Protein AF-A0A2D0PCX5-F1 (afdb_monomer)

Solvent-accessible surface area (backbone atoms only — not comparable to full-atom values): 4810 Å² total; per-residue (Å²): 118,71,67,62,56,56,52,54,54,55,53,53,54,55,52,53,61,55,54,53,6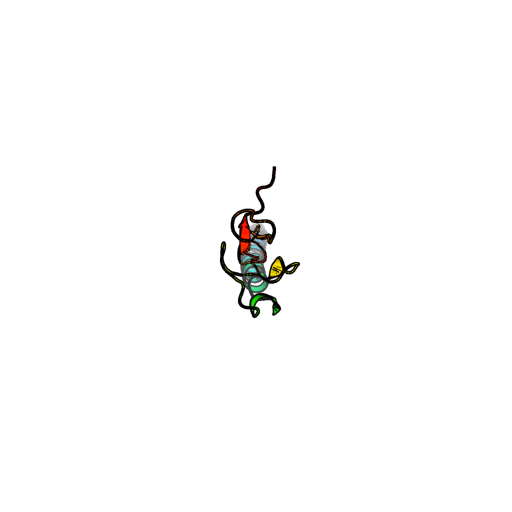2,58,55,66,60,57,70,71,68,66,73,51,78,72,74,72,55,84,52,32,53,79,67,34,77,43,52,86,88,39,34,85,43,27,62,45,98,54,24,31,41,44,51,81,45,90,91,41,82,90,46,29,21,15,37,75,60,76,87,125

Organism: Eresus cinnaberinus (NCBI:txid175337)

Mean predicted aligned error: 16.48 Å

Nearest PDB structures (foldseek):
  6xyh-assembly1_A  TM=7.042E-01  e=3.141E-01  Metridium senile

pLDDT: mean 70.5, std 17.71, range [42.78, 92.38]

Radius of gyration: 24.69 Å; Cα contacts (8 Å, |Δi|>4): 87;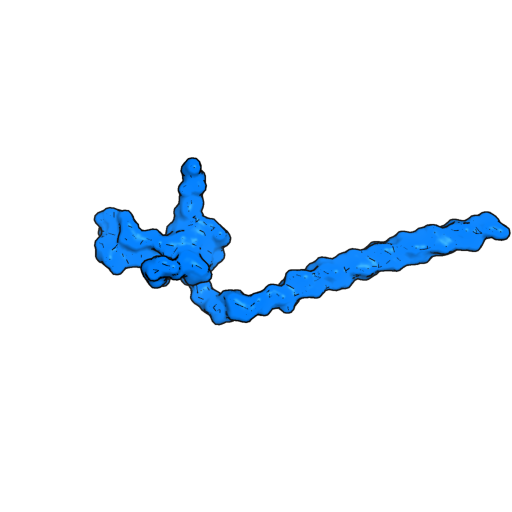 chains: 1; bounding box: 42×17×74 Å

Foldseek 3Di:
DVVVVVVVVVVVVVVVVVVVVVVVVVVVPPPPCLVVQQADEFFGFDDPPCQSSHPDPQWGWDQPPPVDHPTTGTHGPPPD

Secondary structure (DSSP, 8-state):
-HHHHHHHHHHHHHHHHHHHHHHHHHTT----GGGGS-PBPTTSB--TT-GGGBSSTTEEEE---TTSTT--EEEE----

Sequence (80 aa):
MKFVVALCFLLAVAYVANAEESQETELKNLESPEQARACVGTKEICTEGDDCSCCGEFDMCDCNNPNERGVCRCKYAMIL

Structure (mmCIF, N/CA/C/O backbone):
data_AF-A0A2D0PCX5-F1
#
_entry.id   AF-A0A2D0PCX5-F1
#
loop_
_atom_site.group_PDB
_atom_site.id
_atom_site.type_symbol
_atom_site.label_atom_id
_atom_site.label_alt_id
_atom_site.label_comp_id
_atom_site.label_asym_id
_atom_site.label_entity_id
_atom_site.label_seq_id
_atom_site.pdbx_PDB_ins_code
_atom_site.Cartn_x
_atom_site.Cartn_y
_atom_site.Cartn_z
_atom_site.occupancy
_atom_site.B_iso_or_equiv
_atom_site.auth_seq_id
_atom_site.auth_comp_id
_atom_site.auth_asym_id
_atom_site.auth_atom_id
_atom_site.pdbx_PDB_model_num
ATOM 1 N N . MET A 1 1 ? -34.236 -8.789 55.397 1.00 53.50 1 MET A N 1
ATOM 2 C CA . MET A 1 1 ? -33.830 -9.735 54.328 1.00 53.50 1 MET A CA 1
ATOM 3 C C . MET A 1 1 ? -34.059 -9.213 52.905 1.00 53.50 1 MET A C 1
ATOM 5 O O . MET A 1 1 ? -33.303 -9.596 52.032 1.00 53.50 1 MET A O 1
ATOM 9 N N . LYS A 1 2 ? -35.035 -8.324 52.639 1.00 55.44 2 LYS A N 1
ATOM 10 C CA . LYS A 1 2 ? -35.262 -7.759 51.286 1.00 55.44 2 LYS A CA 1
ATOM 11 C C . LYS A 1 2 ? -34.167 -6.783 50.809 1.00 55.44 2 LYS A C 1
ATOM 13 O O . LYS A 1 2 ? -33.832 -6.773 49.634 1.00 55.44 2 LYS A O 1
ATOM 18 N N . PHE A 1 3 ? -33.575 -6.013 51.725 1.00 57.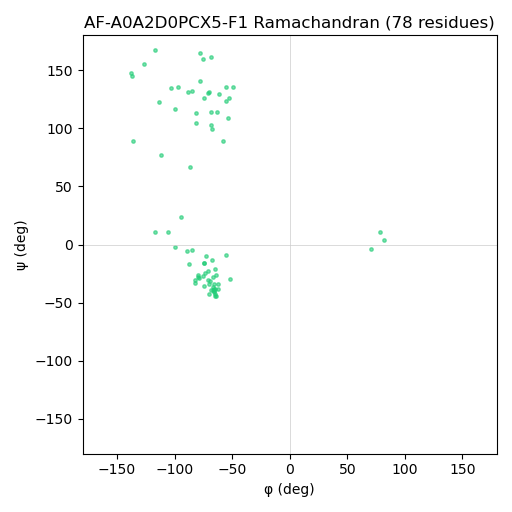03 3 PHE A N 1
ATOM 19 C CA . PHE A 1 3 ? -32.546 -5.012 51.399 1.00 57.03 3 PHE A CA 1
ATOM 20 C C . PHE A 1 3 ? -31.196 -5.611 50.985 1.00 57.03 3 PHE A C 1
ATOM 22 O O . PHE A 1 3 ? -30.499 -5.036 50.159 1.00 57.03 3 PHE A O 1
ATOM 29 N N . VAL A 1 4 ? -30.848 -6.786 51.517 1.00 60.28 4 VAL A N 1
ATOM 30 C CA . VAL A 1 4 ? -29.578 -7.465 51.206 1.00 60.28 4 VAL A CA 1
ATOM 31 C C . VAL A 1 4 ? -29.565 -7.941 49.754 1.00 60.28 4 VAL A C 1
ATOM 33 O O . VAL A 1 4 ? -28.569 -7.783 49.062 1.00 60.28 4 VAL A O 1
ATOM 36 N N . VAL A 1 5 ? -30.706 -8.436 49.266 1.00 61.59 5 VAL A N 1
ATOM 37 C CA . VAL A 1 5 ? -30.855 -8.882 47.876 1.00 61.59 5 VAL A CA 1
ATOM 38 C C . VAL A 1 5 ? -30.675 -7.709 46.910 1.00 61.59 5 VAL A C 1
ATOM 40 O O . VAL A 1 5 ? -29.934 -7.829 45.941 1.00 61.59 5 VAL A O 1
ATOM 43 N N . ALA A 1 6 ? -31.277 -6.553 47.207 1.00 61.88 6 ALA A N 1
ATOM 44 C CA . ALA A 1 6 ? -31.143 -5.355 46.375 1.00 61.88 6 ALA A CA 1
ATOM 45 C C . ALA A 1 6 ? -29.689 -4.849 46.291 1.00 61.88 6 ALA A C 1
ATOM 47 O O . ALA A 1 6 ? -29.237 -4.451 45.221 1.00 61.88 6 ALA A O 1
ATOM 48 N N . LEU A 1 7 ? -28.938 -4.924 47.394 1.00 64.25 7 LEU A N 1
ATOM 49 C CA . LEU A 1 7 ? -27.518 -4.560 47.433 1.00 64.25 7 LEU A CA 1
ATOM 50 C C . LEU A 1 7 ? -26.641 -5.498 46.590 1.00 64.25 7 LEU A C 1
ATOM 52 O O . 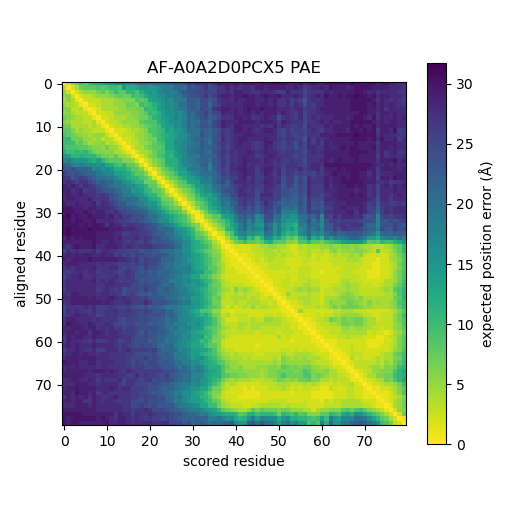LEU A 1 7 ? -25.740 -5.027 45.900 1.00 64.25 7 LEU A O 1
ATOM 56 N N . CYS A 1 8 ? -26.927 -6.803 46.584 1.00 63.34 8 CYS A N 1
ATOM 57 C CA . CYS A 1 8 ? -26.196 -7.761 45.750 1.00 63.34 8 CYS A CA 1
ATOM 58 C C . CYS A 1 8 ? -26.396 -7.507 44.248 1.00 63.34 8 CYS A C 1
ATOM 60 O O . CYS A 1 8 ? -25.436 -7.604 43.486 1.00 63.34 8 CYS A O 1
ATOM 62 N N . PHE A 1 9 ? -27.609 -7.135 43.821 1.00 61.75 9 PHE A N 1
ATOM 63 C CA . PHE A 1 9 ? -27.873 -6.812 42.415 1.00 61.75 9 PHE A CA 1
ATOM 64 C C . PHE A 1 9 ? -27.123 -5.556 41.952 1.00 61.75 9 PHE A C 1
ATOM 66 O O . PHE A 1 9 ? -26.573 -5.549 40.856 1.00 61.75 9 PHE A O 1
ATOM 73 N N . LEU A 1 10 ? -27.040 -4.519 42.792 1.00 64.69 10 LEU A N 1
ATOM 74 C CA . LEU A 1 10 ? -26.309 -3.292 42.453 1.00 64.69 10 LEU A CA 1
ATOM 75 C C . LEU A 1 10 ? -24.794 -3.523 42.339 1.00 64.69 10 LEU A C 1
ATOM 77 O O . LEU A 1 10 ? -24.159 -2.990 41.432 1.00 64.69 10 LEU A O 1
ATOM 81 N N . LEU A 1 11 ? -24.222 -4.354 43.216 1.00 64.25 11 LEU A N 1
ATOM 82 C CA . LEU A 1 11 ? -22.798 -4.706 43.169 1.00 64.25 11 LEU A CA 1
ATOM 83 C C . LEU A 1 11 ? -22.440 -5.531 41.923 1.00 64.25 11 LEU A C 1
ATOM 85 O O . LEU A 1 11 ? -21.381 -5.317 41.338 1.00 64.25 11 LEU A O 1
ATOM 89 N N . ALA A 1 12 ? -23.328 -6.429 41.485 1.00 61.16 12 ALA A N 1
ATOM 90 C CA . ALA A 1 12 ? -23.117 -7.218 40.271 1.00 61.16 12 ALA A CA 1
ATOM 91 C C . ALA A 1 12 ? -23.088 -6.342 39.007 1.00 61.16 12 ALA A C 1
ATOM 93 O O . ALA A 1 12 ? -22.213 -6.515 38.162 1.00 61.16 12 ALA A O 1
ATOM 94 N N . VAL A 1 13 ? -23.993 -5.362 38.902 1.00 62.25 13 VAL A N 1
ATOM 95 C CA . VAL A 1 13 ? -24.035 -4.430 37.760 1.00 62.25 13 VAL A CA 1
ATOM 96 C C . VAL A 1 13 ? -22.790 -3.536 37.722 1.00 62.25 13 VAL A C 1
ATOM 98 O O . VAL A 1 13 ? -22.216 -3.334 36.656 1.00 62.25 13 VAL A O 1
ATOM 101 N N . ALA A 1 14 ? -22.322 -3.053 38.879 1.00 60.44 14 ALA A N 1
ATOM 102 C CA . ALA A 1 14 ? -21.111 -2.234 38.959 1.00 60.44 14 ALA A CA 1
ATOM 103 C C . ALA A 1 14 ? -19.834 -3.004 38.573 1.00 60.44 14 ALA A C 1
ATOM 105 O O . ALA A 1 14 ? -18.923 -2.424 37.981 1.00 60.44 14 ALA A O 1
ATOM 106 N N . TYR A 1 15 ? -19.764 -4.302 38.887 1.00 60.34 15 TYR A N 1
ATOM 107 C CA . TYR A 1 15 ? -18.631 -5.154 38.520 1.00 60.34 15 TYR A CA 1
ATOM 108 C C . TYR A 1 15 ? -18.577 -5.433 37.011 1.00 60.34 15 TYR A C 1
ATOM 110 O O . TYR A 1 15 ? -17.507 -5.339 36.418 1.00 60.34 15 TYR A O 1
ATOM 118 N N . VAL A 1 16 ? -19.723 -5.712 36.377 1.00 60.69 16 VAL A N 1
ATOM 119 C CA . VAL A 1 16 ? -19.792 -5.945 34.921 1.00 60.69 16 VAL A CA 1
ATOM 120 C C . VAL A 1 16 ? -19.431 -4.676 34.144 1.00 60.69 16 VAL A C 1
ATOM 122 O O . VAL A 1 16 ? -18.593 -4.741 33.253 1.00 60.69 16 VAL A O 1
ATOM 125 N N . ALA A 1 17 ? -19.956 -3.513 34.545 1.00 57.69 17 ALA A N 1
ATOM 126 C CA . ALA A 1 17 ? -19.661 -2.245 33.874 1.00 57.69 17 ALA A CA 1
ATOM 127 C C . ALA A 1 17 ? -18.167 -1.852 33.926 1.00 57.69 17 ALA A C 1
ATOM 129 O O . ALA A 1 17 ? -17.652 -1.282 32.973 1.00 57.69 17 ALA A O 1
ATOM 130 N N . ASN A 1 18 ? -17.449 -2.182 35.009 1.00 54.00 18 ASN A N 1
ATOM 131 C CA . ASN A 1 18 ? -16.002 -1.925 35.105 1.00 54.00 18 ASN A CA 1
ATOM 132 C C . ASN A 1 18 ? -15.146 -2.963 34.353 1.00 54.00 18 ASN A C 1
ATOM 134 O O . ASN A 1 18 ? -14.023 -2.664 33.947 1.00 54.00 18 ASN A O 1
ATOM 138 N N . ALA A 1 19 ? -15.647 -4.189 34.176 1.00 51.97 19 ALA A N 1
ATOM 139 C CA . ALA A 1 19 ? -14.925 -5.245 33.465 1.00 51.97 19 ALA A CA 1
ATOM 140 C C . ALA A 1 19 ? -14.926 -5.040 31.938 1.00 51.97 19 ALA A C 1
ATOM 142 O O . ALA A 1 19 ? -13.994 -5.479 31.262 1.00 51.97 19 ALA A O 1
ATOM 143 N N . GLU A 1 20 ? -15.938 -4.359 31.396 1.00 50.28 20 GLU A N 1
ATOM 144 C CA . GLU A 1 20 ? -16.027 -4.035 29.966 1.00 50.28 20 GLU A CA 1
ATOM 145 C C . GLU A 1 20 ? -15.052 -2.911 29.565 1.00 50.28 20 GLU A C 1
ATOM 147 O O . GLU A 1 20 ? -14.411 -3.001 28.520 1.00 50.28 20 GLU A O 1
ATOM 152 N N . GLU A 1 21 ? -14.823 -1.920 30.437 1.00 45.56 21 GLU A N 1
ATOM 153 C CA . GLU A 1 21 ? -13.880 -0.816 30.175 1.00 45.56 21 GLU A CA 1
ATOM 154 C C . GLU A 1 21 ? -12.411 -1.289 30.108 1.00 45.56 21 GLU A C 1
ATOM 156 O O . GLU A 1 21 ? -11.583 -0.734 29.378 1.00 45.56 21 GLU A O 1
ATOM 161 N N . SER A 1 22 ? -12.085 -2.376 30.816 1.00 46.72 22 SER A N 1
ATOM 162 C CA . SER A 1 22 ? -10.724 -2.929 30.832 1.00 46.72 22 SER A CA 1
ATOM 163 C C . SER A 1 22 ? -10.396 -3.755 29.578 1.00 46.72 22 SER A C 1
ATOM 165 O O . SER A 1 22 ? -9.244 -3.783 29.154 1.00 46.72 22 SER A O 1
ATOM 167 N N . GLN A 1 23 ? -11.389 -4.386 28.936 1.00 45.03 23 GLN A N 1
ATOM 168 C CA . GLN A 1 23 ? -11.155 -5.194 27.728 1.00 45.03 23 GLN A CA 1
ATOM 169 C C . GLN A 1 23 ? -11.075 -4.365 26.440 1.00 45.03 23 GLN A C 1
ATOM 171 O O . GLN A 1 23 ? -10.337 -4.738 25.528 1.00 45.03 23 GLN A O 1
ATOM 176 N N . GLU A 1 24 ? -11.771 -3.227 26.353 1.00 43.88 24 GLU A N 1
ATOM 177 C CA . GLU A 1 24 ? -11.680 -2.368 25.162 1.00 43.88 24 GLU A CA 1
ATOM 178 C C . GLU A 1 24 ? -10.341 -1.607 25.092 1.00 43.88 24 GLU A C 1
ATOM 180 O O . GLU A 1 24 ? -9.854 -1.277 24.008 1.00 43.88 24 GLU A O 1
ATOM 185 N N . THR A 1 25 ? -9.697 -1.390 26.244 1.00 44.16 25 THR A N 1
ATOM 186 C CA . THR A 1 25 ? -8.422 -0.662 26.329 1.00 44.16 25 THR A CA 1
ATOM 187 C C . THR A 1 25 ? -7.209 -1.547 26.003 1.00 44.16 25 THR A C 1
ATOM 189 O O . THR A 1 25 ? -6.257 -1.066 25.388 1.00 44.16 25 THR A O 1
ATOM 192 N N . GLU A 1 26 ? -7.237 -2.846 26.326 1.00 42.78 26 GLU A N 1
ATOM 193 C CA . GLU A 1 26 ? -6.127 -3.761 25.998 1.00 42.78 26 GLU A CA 1
ATOM 194 C C . GLU A 1 26 ? -6.127 -4.237 24.536 1.00 42.78 26 GLU A C 1
ATOM 196 O O . GLU A 1 26 ? -5.056 -4.471 23.975 1.00 42.78 26 GLU A O 1
ATOM 201 N N . LEU A 1 27 ? -7.282 -4.307 23.859 1.00 44.41 27 LEU A N 1
ATOM 202 C CA . LEU A 1 27 ? -7.326 -4.780 22.465 1.00 44.41 27 LEU A CA 1
ATOM 203 C C . LEU A 1 27 ? -6.797 -3.752 21.447 1.00 44.41 27 LEU A C 1
ATOM 205 O O . LEU A 1 27 ? -6.475 -4.114 2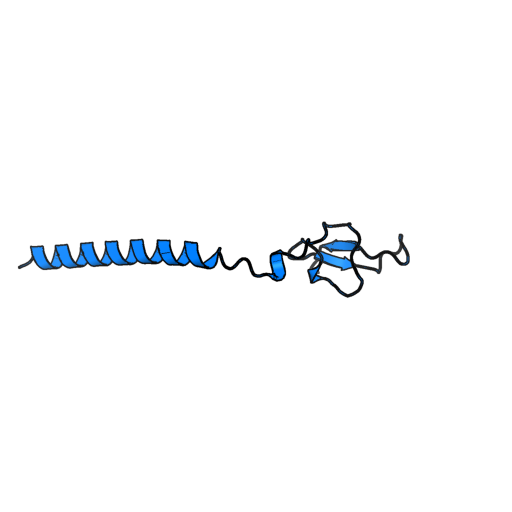0.318 1.00 44.41 27 LEU A O 1
ATOM 209 N N . LYS A 1 28 ? -6.664 -2.476 21.832 1.00 46.00 28 LYS A N 1
ATOM 210 C CA . LYS A 1 28 ? -6.055 -1.434 20.983 1.00 46.00 28 LYS A CA 1
ATOM 211 C C . LYS A 1 28 ? -4.541 -1.296 21.158 1.00 46.00 28 LYS A C 1
ATOM 213 O O . LYS A 1 28 ? -3.937 -0.526 20.423 1.00 46.00 28 LYS A O 1
ATOM 218 N N . ASN A 1 29 ? -3.931 -2.020 22.102 1.00 44.69 29 ASN A N 1
ATOM 219 C CA . ASN A 1 29 ? -2.489 -1.949 22.382 1.00 44.69 29 ASN A CA 1
ATOM 220 C C . ASN A 1 29 ? -1.700 -3.171 21.881 1.00 44.69 29 ASN A C 1
ATOM 222 O O . ASN A 1 29 ? -0.520 -3.325 22.178 1.00 44.69 29 ASN A O 1
ATOM 226 N N . LEU A 1 30 ? -2.326 -4.032 21.078 1.00 46.81 30 LEU A N 1
ATOM 227 C CA . LEU A 1 30 ? -1.593 -4.902 20.162 1.00 46.81 30 LEU A CA 1
ATOM 228 C C . LEU A 1 30 ? -1.369 -4.129 18.863 1.00 46.81 30 LEU A C 1
ATOM 230 O O . LEU A 1 30 ? -1.911 -4.461 17.811 1.00 46.81 30 LEU A O 1
ATOM 234 N N . GLU A 1 31 ? -0.561 -3.074 18.960 1.00 46.66 31 GLU A N 1
ATOM 235 C CA . GLU A 1 31 ? 0.197 -2.563 17.824 1.00 46.66 31 GLU A CA 1
ATOM 236 C C . GLU A 1 31 ? 1.067 -3.739 17.355 1.00 46.66 31 GLU A C 1
ATOM 238 O O . GLU A 1 31 ? 2.146 -4.014 17.882 1.00 46.66 31 GLU A O 1
ATOM 243 N N . SER A 1 32 ? 0.505 -4.550 16.451 1.00 48.69 32 SER A N 1
ATOM 244 C CA . SER A 1 32 ? 1.220 -5.626 15.778 1.00 48.69 32 SER A CA 1
ATOM 245 C C . SER A 1 32 ? 2.516 -5.021 15.237 1.00 48.69 32 SER A C 1
ATOM 247 O O . SER A 1 32 ? 2.460 -3.939 14.646 1.00 48.69 32 SER A O 1
ATOM 249 N N . PRO A 1 33 ? 3.682 -5.673 15.381 1.00 48.75 33 PRO A N 1
ATOM 250 C CA . PRO A 1 33 ? 4.938 -5.191 14.801 1.00 48.75 33 PRO A CA 1
ATOM 251 C C . PRO A 1 33 ? 4.863 -4.966 13.276 1.00 48.75 33 PRO A C 1
ATOM 253 O O . PRO A 1 33 ? 5.769 -4.370 12.699 1.00 48.75 33 PRO A O 1
ATOM 256 N N . GLU A 1 34 ? 3.777 -5.384 12.620 1.00 50.25 34 GLU A N 1
ATOM 257 C CA . GLU A 1 34 ? 3.427 -5.017 11.247 1.00 50.25 34 GLU A CA 1
ATOM 258 C C . GLU A 1 34 ? 3.146 -3.514 11.048 1.00 50.25 34 GLU A C 1
ATOM 260 O O . GLU A 1 34 ? 3.423 -3.005 9.966 1.00 50.25 34 GLU A O 1
ATOM 265 N N . GLN A 1 35 ? 2.715 -2.765 12.075 1.00 49.09 35 GLN A N 1
ATOM 266 C CA . GLN A 1 35 ? 2.569 -1.297 12.005 1.00 49.09 35 GLN A CA 1
ATOM 267 C C . GLN A 1 35 ? 3.912 -0.546 12.009 1.00 49.09 35 GLN A C 1
ATOM 269 O O . GLN A 1 35 ? 3.952 0.648 11.722 1.00 49.09 35 GLN A O 1
ATOM 274 N N . ALA A 1 36 ? 5.033 -1.229 12.274 1.00 48.53 36 ALA A N 1
ATOM 275 C CA . ALA A 1 36 ? 6.367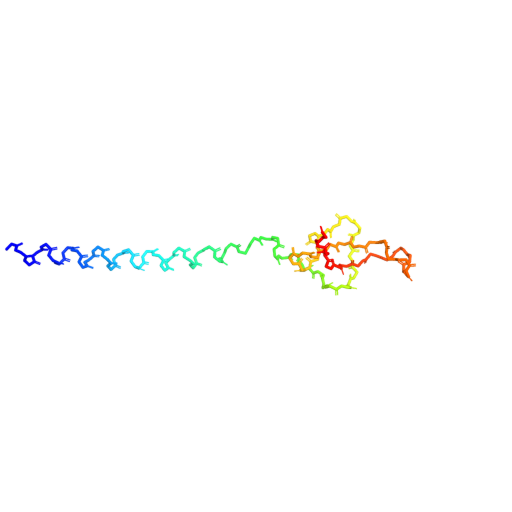 -0.631 12.197 1.00 48.53 36 ALA A CA 1
ATOM 276 C C . ALA A 1 36 ? 6.968 -0.640 10.777 1.00 48.53 36 ALA A C 1
ATOM 278 O O . ALA A 1 36 ? 8.045 -0.075 10.561 1.00 48.53 36 ALA A O 1
ATOM 279 N N . ARG A 1 37 ? 6.301 -1.254 9.787 1.00 57.09 37 ARG A N 1
ATOM 280 C CA . ARG A 1 37 ? 6.630 -1.018 8.377 1.00 57.09 37 ARG A CA 1
ATOM 281 C C . ARG A 1 37 ? 5.948 0.276 7.957 1.00 57.09 37 ARG A C 1
ATOM 283 O O . ARG A 1 37 ? 4.727 0.345 7.921 1.00 57.09 37 ARG A O 1
ATOM 290 N N . ALA A 1 38 ? 6.747 1.301 7.657 1.00 75.12 38 ALA A N 1
ATOM 291 C CA . ALA A 1 38 ? 6.242 2.525 7.051 1.00 75.12 38 ALA A CA 1
ATOM 292 C C . ALA A 1 38 ? 5.460 2.151 5.784 1.00 75.12 38 ALA A C 1
ATOM 294 O O . ALA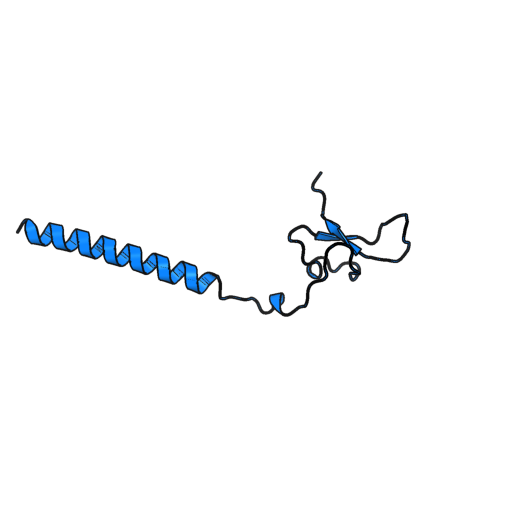 A 1 38 ? 6.050 1.676 4.814 1.00 75.12 38 ALA A O 1
ATOM 295 N N . CYS A 1 39 ? 4.140 2.296 5.834 1.00 82.81 39 CYS A N 1
ATOM 296 C CA . CYS A 1 39 ? 3.293 2.094 4.676 1.00 82.81 39 CYS A CA 1
ATOM 297 C C . CYS A 1 39 ? 3.426 3.298 3.728 1.00 82.81 39 CYS A C 1
ATOM 299 O O . CYS A 1 39 ? 3.860 4.389 4.104 1.00 82.81 39 CYS A O 1
ATOM 301 N N . VAL A 1 40 ? 3.060 3.073 2.479 1.00 89.75 40 VAL A N 1
ATOM 302 C CA . VAL A 1 40 ? 3.175 3.980 1.348 1.00 89.75 40 VAL A CA 1
ATOM 303 C C . VAL A 1 40 ? 1.797 4.570 1.058 1.00 89.75 40 VAL A C 1
ATOM 305 O O . VAL A 1 40 ? 0.791 3.857 1.039 1.00 89.75 40 VAL A O 1
ATOM 308 N N . GLY A 1 41 ? 1.729 5.883 0.848 1.00 87.81 41 GLY A N 1
ATOM 309 C CA . GLY A 1 41 ? 0.470 6.573 0.598 1.00 87.81 41 GLY A CA 1
ATOM 310 C C . GLY A 1 41 ? -0.159 6.210 -0.750 1.00 87.81 41 GLY A C 1
ATOM 311 O O . GLY A 1 41 ? 0.498 5.753 -1.688 1.00 87.81 41 GLY A O 1
ATOM 312 N N . THR A 1 42 ? -1.457 6.473 -0.901 1.00 88.56 42 THR A N 1
ATOM 313 C CA . THR A 1 42 ? -2.144 6.319 -2.190 1.00 88.56 42 THR A CA 1
ATOM 314 C C . THR A 1 42 ? -1.436 7.145 -3.278 1.00 88.56 42 THR A C 1
ATOM 316 O O . THR A 1 42 ? -1.124 8.320 -3.084 1.00 88.56 42 THR A O 1
ATOM 319 N N . LYS A 1 43 ? -1.232 6.552 -4.461 1.00 89.19 43 LYS A N 1
ATOM 320 C CA . LYS A 1 43 ? -0.475 7.062 -5.628 1.00 89.19 43 LYS A CA 1
ATOM 321 C C . LYS A 1 43 ? 1.046 7.135 -5.460 1.00 89.19 43 LYS A C 1
ATOM 323 O O . LYS A 1 43 ? 1.739 7.467 -6.430 1.00 89.19 43 LYS A O 1
ATOM 328 N N . GLU A 1 44 ? 1.584 6.825 -4.290 1.00 91.19 44 GLU A N 1
ATOM 329 C CA . GLU A 1 44 ? 3.027 6.702 -4.112 1.00 91.19 44 GLU A CA 1
ATOM 330 C C . GLU A 1 44 ? 3.542 5.361 -4.651 1.00 91.19 44 GLU A C 1
ATOM 332 O O . GLU A 1 44 ? 2.765 4.467 -4.991 1.00 91.19 44 GLU A O 1
ATOM 337 N N . ILE A 1 45 ? 4.863 5.274 -4.827 1.00 91.56 45 ILE A N 1
ATOM 338 C CA . ILE A 1 45 ? 5.524 4.137 -5.474 1.00 91.56 45 ILE A CA 1
ATOM 339 C C . ILE A 1 45 ? 5.530 2.938 -4.531 1.00 91.56 45 ILE A C 1
ATOM 341 O O . ILE A 1 45 ? 6.053 3.031 -3.426 1.00 91.56 45 ILE A O 1
ATOM 345 N N . CYS A 1 46 ? 5.027 1.808 -5.011 1.00 90.62 46 CYS A N 1
ATOM 346 C CA . CYS A 1 46 ? 5.007 0.541 -4.284 1.00 90.62 46 CYS A CA 1
ATOM 347 C C . CYS A 1 46 ? 5.847 -0.526 -4.999 1.00 90.62 46 CYS A C 1
ATOM 349 O O . CYS A 1 46 ? 6.251 -0.352 -6.152 1.00 90.62 46 CYS A O 1
ATOM 351 N N . THR A 1 47 ? 6.120 -1.630 -4.304 1.00 89.75 47 THR A N 1
ATOM 352 C CA . THR A 1 47 ? 6.805 -2.796 -4.879 1.00 89.75 47 THR A CA 1
ATOM 353 C C . THR A 1 47 ? 5.771 -3.737 -5.488 1.00 89.75 47 THR A C 1
ATOM 355 O O . THR A 1 47 ? 4.784 -4.065 -4.837 1.00 89.75 47 THR A O 1
ATOM 358 N N . GLU A 1 48 ? 5.996 -4.184 -6.725 1.00 88.94 48 GLU A N 1
ATOM 359 C CA . GLU A 1 48 ? 5.109 -5.138 -7.401 1.00 88.94 48 GLU A CA 1
ATOM 360 C C . GLU A 1 48 ? 4.871 -6.389 -6.539 1.00 88.94 48 GLU A C 1
ATOM 362 O O . GLU A 1 48 ? 5.820 -7.039 -6.096 1.00 88.94 48 GLU A O 1
ATOM 367 N N . GLY A 1 49 ? 3.596 -6.716 -6.306 1.00 83.44 49 GLY A N 1
ATOM 368 C CA . GLY A 1 49 ? 3.180 -7.862 -5.493 1.00 83.44 49 GLY A CA 1
ATOM 369 C C . GLY A 1 49 ? 3.187 -7.632 -3.977 1.00 83.44 49 GLY A C 1
ATOM 370 O O . GLY A 1 49 ? 2.914 -8.574 -3.238 1.00 83.44 49 GLY A O 1
ATOM 371 N N . ASP A 1 50 ? 3.483 -6.416 -3.509 1.00 86.31 50 ASP A N 1
ATOM 372 C CA . ASP A 1 50 ? 3.440 -6.043 -2.091 1.00 86.31 50 ASP A CA 1
ATOM 373 C C . ASP A 1 50 ? 2.299 -5.054 -1.808 1.00 86.31 50 ASP A C 1
ATOM 375 O O . ASP A 1 50 ? 2.504 -3.847 -1.662 1.00 86.31 50 ASP A O 1
ATOM 379 N N . ASP A 1 51 ? 1.074 -5.578 -1.749 1.00 82.75 51 ASP A N 1
ATOM 380 C CA . ASP A 1 51 ? -0.130 -4.786 -1.464 1.00 82.75 51 ASP A CA 1
ATOM 381 C C . ASP A 1 51 ? -0.166 -4.290 -0.011 1.00 82.75 51 ASP A C 1
ATOM 383 O O . ASP A 1 51 ? -0.632 -3.186 0.259 1.00 82.75 51 ASP A O 1
ATOM 387 N N . CYS A 1 52 ? 0.408 -5.059 0.923 1.00 81.38 52 CYS A N 1
ATOM 388 C CA . CYS A 1 52 ? 0.480 -4.708 2.345 1.00 81.38 52 CYS A CA 1
ATOM 389 C C . CYS A 1 52 ? 1.382 -3.495 2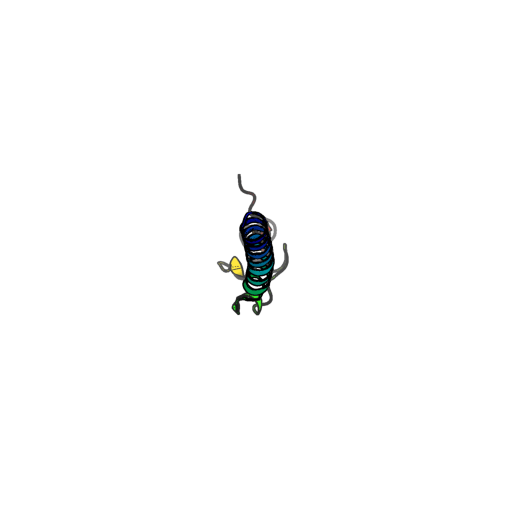.623 1.00 81.38 52 CYS A C 1
ATOM 391 O O . CYS A 1 52 ? 1.349 -2.944 3.723 1.00 81.38 52 CYS A O 1
ATOM 393 N N . SER A 1 53 ? 2.191 -3.077 1.645 1.00 85.25 53 SER A N 1
ATOM 394 C CA . SER A 1 53 ? 2.944 -1.829 1.721 1.00 85.25 53 SER A CA 1
ATOM 395 C C . SER A 1 53 ? 2.066 -0.593 1.520 1.00 85.25 53 SER A C 1
ATOM 397 O O . SER A 1 53 ? 2.516 0.492 1.865 1.00 85.25 53 SER A O 1
ATOM 399 N N . CYS A 1 54 ? 0.841 -0.694 0.998 1.00 89.81 54 CYS A N 1
ATOM 400 C CA . CYS A 1 54 ? -0.045 0.457 0.820 1.00 89.81 54 CYS A CA 1
ATOM 401 C C . CYS A 1 54 ? -0.836 0.774 2.103 1.00 89.81 54 CYS A C 1
ATOM 403 O O . CYS A 1 54 ? -1.427 -0.108 2.712 1.00 89.81 54 CYS A O 1
ATOM 405 N N . CYS A 1 55 ? -0.876 2.046 2.520 1.00 88.25 55 CYS A N 1
ATOM 406 C CA . CYS A 1 55 ? -1.548 2.453 3.764 1.00 88.25 55 CYS A CA 1
ATOM 407 C C . CYS A 1 55 ? -3.080 2.377 3.707 1.00 88.25 55 CYS A C 1
ATOM 409 O O . CYS A 1 55 ? -3.736 2.388 4.749 1.00 88.25 55 CYS A O 1
ATOM 411 N N . GLY A 1 56 ? -3.670 2.424 2.510 1.00 84.56 56 GLY A N 1
ATOM 412 C CA . GLY A 1 56 ? -5.118 2.353 2.374 1.00 84.56 56 GLY A CA 1
ATOM 413 C C . GLY A 1 56 ? -5.607 0.949 2.705 1.00 84.56 56 GLY A C 1
ATOM 414 O O . GLY A 1 56 ? -5.107 -0.016 2.144 1.00 84.56 56 GLY A O 1
ATOM 415 N N . GLU A 1 57 ? -6.625 0.839 3.560 1.00 82.44 57 GLU A N 1
ATOM 416 C CA . GLU A 1 57 ? -7.257 -0.443 3.932 1.00 82.44 57 GLU A CA 1
ATOM 417 C C . GLU A 1 57 ? -7.687 -1.274 2.710 1.00 82.44 57 GLU A C 1
ATOM 419 O O . GLU A 1 57 ? -7.684 -2.501 2.745 1.00 82.44 57 GLU A O 1
ATOM 424 N N . PHE A 1 58 ? -8.016 -0.586 1.615 1.00 85.12 58 PHE A N 1
ATOM 425 C CA . PHE A 1 58 ? -8.390 -1.175 0.332 1.00 85.12 58 PHE A CA 1
ATOM 426 C C . PHE A 1 58 ? -7.415 -0.809 -0.790 1.00 85.12 58 PHE A C 1
ATOM 428 O O . PHE A 1 58 ? -7.742 -1.004 -1.959 1.00 85.12 58 PHE A O 1
ATOM 435 N N . ASP A 1 59 ? -6.260 -0.222 -0.483 1.00 89.00 59 ASP A N 1
ATOM 436 C CA . ASP A 1 59 ? -5.281 0.099 -1.514 1.00 89.00 59 ASP A CA 1
ATOM 437 C C . ASP A 1 59 ? -4.518 -1.169 -1.925 1.00 89.00 59 ASP A C 1
ATOM 439 O O . ASP A 1 59 ? -4.165 -2.003 -1.099 1.00 89.00 59 ASP A O 1
ATOM 443 N N . MET A 1 60 ? -4.244 -1.293 -3.221 1.00 90.44 60 MET A N 1
ATOM 444 C CA . MET A 1 60 ? -3.414 -2.342 -3.811 1.00 90.44 60 MET A CA 1
ATOM 445 C C . MET A 1 60 ? -2.314 -1.719 -4.670 1.00 90.44 60 MET A C 1
ATOM 447 O O . MET A 1 60 ? -2.462 -0.601 -5.180 1.00 90.44 60 MET A O 1
ATOM 451 N N . CYS A 1 61 ? -1.215 -2.439 -4.859 1.00 90.62 61 CYS A N 1
ATOM 452 C CA . CYS A 1 61 ? -0.117 -1.987 -5.695 1.00 90.62 61 CYS A CA 1
ATOM 453 C C . CYS A 1 61 ? -0.420 -2.261 -7.180 1.00 90.62 61 CYS A C 1
ATOM 455 O O . CYS A 1 61 ? -0.333 -3.391 -7.655 1.00 90.62 61 CYS A O 1
ATOM 457 N N . ASP A 1 62 ? -0.765 -1.218 -7.942 1.00 91.19 62 ASP A N 1
ATOM 458 C CA . ASP A 1 62 ? -1.078 -1.323 -9.372 1.00 91.19 62 ASP A CA 1
ATOM 459 C C . ASP A 1 62 ? 0.111 -0.909 -10.251 1.00 91.19 62 ASP A C 1
ATOM 461 O O . ASP A 1 62 ? 0.516 0.257 -10.274 1.00 91.19 62 ASP A O 1
ATOM 465 N N . CYS A 1 63 ? 0.625 -1.861 -11.031 1.00 91.75 63 CYS A N 1
ATOM 466 C CA . CYS A 1 63 ? 1.679 -1.660 -12.033 1.00 91.75 63 CYS A CA 1
ATOM 467 C C . CYS A 1 63 ? 1.142 -1.545 -13.468 1.00 91.75 63 CYS A C 1
ATOM 469 O O . CYS A 1 63 ? 1.911 -1.343 -14.409 1.00 91.75 63 CYS A O 1
ATOM 471 N N . ASN A 1 64 ? -0.174 -1.674 -13.668 1.00 88.56 64 ASN A N 1
ATOM 472 C CA . ASN A 1 64 ? -0.788 -1.752 -14.994 1.00 88.56 64 ASN A CA 1
ATOM 473 C C . ASN A 1 64 ? -1.280 -0.392 -15.507 1.00 88.56 64 ASN A C 1
ATOM 475 O O . ASN A 1 64 ? -2.164 -0.324 -16.364 1.00 88.56 64 ASN A O 1
ATOM 479 N N . ASN A 1 65 ? -0.713 0.713 -15.013 1.00 84.56 65 ASN A N 1
ATOM 480 C CA . ASN A 1 65 ? -1.088 2.049 -15.458 1.00 84.56 65 ASN A CA 1
ATOM 481 C C . ASN A 1 65 ? -0.647 2.276 -16.923 1.00 84.56 65 ASN A C 1
ATOM 483 O O . ASN A 1 65 ? 0.552 2.370 -17.192 1.00 84.56 65 ASN A O 1
ATOM 487 N N . PRO A 1 66 ? -1.570 2.442 -17.894 1.00 85.00 66 PRO A N 1
ATOM 488 C CA . PRO A 1 66 ? -1.204 2.560 -19.310 1.00 85.00 66 PRO A CA 1
ATOM 489 C C . PRO A 1 66 ? -0.386 3.822 -19.627 1.00 85.00 66 PRO A C 1
ATOM 491 O O . PRO A 1 66 ? 0.315 3.862 -20.638 1.00 85.00 66 PRO A O 1
ATOM 494 N N . ASN A 1 67 ? -0.463 4.837 -18.762 1.00 84.94 67 ASN A N 1
ATOM 495 C CA . ASN A 1 67 ? 0.248 6.106 -18.916 1.00 84.94 67 ASN A CA 1
ATOM 496 C C . ASN A 1 67 ? 1.668 6.091 -18.321 1.00 84.94 67 ASN A C 1
ATOM 498 O O . ASN A 1 67 ? 2.466 6.964 -18.647 1.00 84.94 67 ASN A O 1
ATOM 502 N N . GLU A 1 68 ? 1.995 5.120 -17.466 1.00 82.00 68 GLU A N 1
ATOM 503 C CA . GLU A 1 68 ? 3.293 5.013 -16.790 1.00 82.00 68 GLU A CA 1
ATOM 504 C C . GLU A 1 68 ? 3.768 3.554 -16.842 1.00 82.00 68 GLU A C 1
ATOM 506 O O . GLU A 1 68 ? 3.484 2.756 -15.953 1.00 82.00 68 GLU A O 1
ATOM 511 N N . ARG A 1 69 ? 4.490 3.175 -17.904 1.00 83.88 69 ARG A N 1
ATOM 512 C CA . ARG A 1 69 ? 5.030 1.810 -18.013 1.00 83.88 69 ARG A CA 1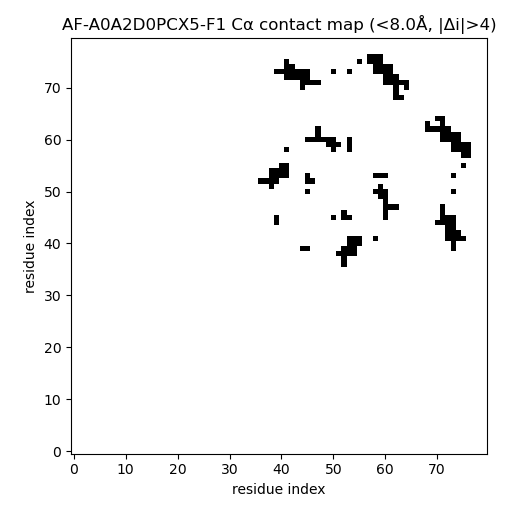
ATOM 513 C C . ARG A 1 69 ? 6.156 1.588 -17.006 1.00 83.88 69 ARG A C 1
ATOM 515 O O . ARG A 1 69 ? 7.104 2.369 -16.969 1.00 83.88 69 ARG A O 1
ATOM 522 N N . GLY A 1 70 ? 6.084 0.480 -16.270 1.00 84.69 70 GLY A N 1
ATOM 523 C CA . GLY A 1 70 ? 7.130 0.050 -15.336 1.00 84.69 70 GLY A CA 1
ATOM 524 C C . GLY A 1 70 ? 7.135 0.795 -14.001 1.00 84.69 70 GLY A C 1
ATOM 525 O O . GLY A 1 70 ? 8.094 0.664 -13.247 1.00 84.69 70 GLY A O 1
ATOM 526 N N . VAL A 1 71 ? 6.092 1.579 -13.711 1.00 90.56 71 VAL A N 1
ATOM 527 C CA . VAL A 1 71 ? 5.910 2.240 -12.416 1.00 90.56 71 VAL A CA 1
ATOM 528 C C . VAL A 1 71 ? 4.694 1.635 -11.731 1.00 90.56 71 VAL A C 1
ATOM 530 O O . VAL A 1 71 ? 3.590 1.672 -12.270 1.00 90.56 71 VAL A O 1
ATOM 533 N N . CYS A 1 72 ? 4.908 1.110 -10.532 1.00 92.06 72 CYS A N 1
ATOM 534 C CA . CYS A 1 72 ? 3.856 0.601 -9.668 1.00 92.06 72 CYS A CA 1
ATOM 535 C C . CYS A 1 72 ? 3.454 1.666 -8.655 1.00 92.06 72 CYS A C 1
ATOM 537 O O . CYS A 1 72 ? 4.320 2.324 -8.071 1.00 92.06 72 CYS A O 1
ATOM 539 N N . ARG A 1 73 ? 2.150 1.851 -8.447 1.00 92.00 73 ARG A N 1
ATOM 540 C CA . ARG A 1 73 ? 1.632 2.809 -7.465 1.00 92.00 73 ARG A CA 1
ATOM 541 C C . ARG A 1 73 ? 0.482 2.230 -6.663 1.00 92.00 73 ARG A C 1
ATOM 543 O O . ARG A 1 73 ? -0.361 1.531 -7.218 1.00 92.00 73 ARG A O 1
ATOM 550 N N . CYS A 1 74 ? 0.397 2.611 -5.392 1.00 92.38 74 CYS A N 1
ATOM 551 C CA . CYS A 1 74 ? -0.768 2.297 -4.574 1.00 92.38 74 CYS A CA 1
ATOM 552 C C . CYS A 1 74 ? -2.022 2.938 -5.182 1.00 92.38 74 CYS A C 1
ATOM 554 O O . CYS A 1 74 ? -2.040 4.136 -5.488 1.00 92.38 74 CYS A O 1
ATOM 556 N N . LYS A 1 75 ? -3.084 2.162 -5.367 1.00 91.06 75 LYS A N 1
ATOM 557 C CA . LYS A 1 75 ? -4.386 2.636 -5.838 1.00 91.06 75 LYS A CA 1
ATOM 558 C C . LYS A 1 75 ? -5.490 1.969 -5.046 1.00 91.06 75 LYS A C 1
ATOM 560 O O . LYS A 1 75 ? -5.391 0.791 -4.735 1.00 91.06 75 LYS A O 1
ATOM 565 N N . TYR A 1 76 ? -6.578 2.700 -4.843 1.00 88.69 76 TYR A N 1
ATOM 566 C CA . TYR A 1 76 ? -7.806 2.130 -4.307 1.00 88.69 76 TYR A CA 1
ATOM 567 C C . TYR A 1 76 ? -8.259 0.951 -5.170 1.00 88.69 76 TYR A C 1
ATOM 569 O O . TYR A 1 76 ? -8.485 1.115 -6.377 1.00 88.69 76 TYR A O 1
ATOM 577 N N . ALA A 1 77 ? -8.430 -0.215 -4.556 1.00 78.75 77 ALA A N 1
ATOM 578 C CA . ALA A 1 77 ? -9.146 -1.319 -5.160 1.00 78.75 77 ALA A CA 1
ATOM 579 C C . ALA A 1 77 ? -10.616 -0.898 -5.275 1.00 78.75 77 ALA A C 1
ATOM 581 O O . ALA A 1 77 ? -11.375 -0.910 -4.305 1.00 78.75 77 ALA A O 1
ATOM 582 N N . MET A 1 78 ? -11.030 -0.455 -6.465 1.00 67.31 78 MET A N 1
ATOM 583 C CA . MET A 1 78 ? -12.454 -0.305 -6.747 1.00 67.31 78 MET A CA 1
ATOM 584 C C . MET A 1 78 ? -13.053 -1.709 -6.800 1.00 67.31 78 MET A C 1
ATOM 586 O O . MET A 1 78 ? -12.870 -2.424 -7.783 1.00 67.31 78 MET A O 1
ATOM 590 N N . ILE A 1 79 ? -13.739 -2.105 -5.728 1.00 57.25 79 ILE A N 1
ATOM 591 C CA . ILE A 1 79 ? -14.605 -3.283 -5.734 1.00 57.25 79 ILE A CA 1
ATOM 592 C C . ILE A 1 79 ? -15.715 -2.988 -6.748 1.00 57.25 79 ILE A C 1
ATOM 594 O O . ILE A 1 79 ? -16.477 -2.036 -6.569 1.00 57.25 79 ILE A O 1
ATOM 598 N N . LEU A 1 80 ? -15.736 -3.755 -7.837 1.00 43.06 80 LEU A N 1
ATOM 599 C CA . LEU A 1 80 ? -16.726 -3.669 -8.909 1.00 43.06 80 LEU A CA 1
ATOM 600 C C . LEU A 1 80 ? -17.799 -4.741 -8.719 1.00 43.06 80 LEU A C 1
ATOM 602 O O . LEU A 1 80 ? -17.420 -5.880 -8.359 1.00 43.06 80 LEU A O 1
#